Protein AF-A0A0G4KE37-F1 (afdb_monomer_lite)

Sequence (114 aa):
MLVGKPENLLTTAQTHELLADKYEYETEYLRRWQEAEMDALIMPVVPWVGYKPWTWVKSSQYVGYTSIWNLVDWAALALPVTTASREKDGDGTAGWKAHQPRNKADEFNKSQCE

Foldseek 3Di:
DPDDDPVNDDDPVRVVVVVVVLVVVLVVVVVVCVVVVDPDDDDDQDPADDFDPPLCVVAPDDRPNPVVCVSNVHDDDDDDDDDDDCVVQPPHDPCLVVDDQPDRRSVSRNVRVD

Secondary structure (DSSP, 8-state):
-----GGGPPPHHHHHHHHHHHHHHHHHHHHHHHHTT-S-----S-SSPPPPTTTGGGS----TTTHHHHHTT------------HHHHTT--HHHHTPPPSSHHHHHHHTT--

InterPro domains:
  IPR036928 Amidase signature (AS) superfamily [G3DSA:3.90.1300.10] (2-114)
  IPR036928 Amidase signature (AS) superfamily [SSF75304] (11-87)

Structure (mmCIF, N/CA/C/O backbone):
data_AF-A0A0G4KE37-F1
#
_entry.id   AF-A0A0G4KE37-F1
#
loop_
_atom_site.group_PDB
_atom_site.id
_atom_site.type_symbol
_atom_site.label_atom_id
_atom_site.label_alt_id
_atom_site.label_comp_id
_atom_site.label_asym_id
_atom_site.label_entity_id
_atom_site.label_seq_id
_atom_site.pdbx_PDB_ins_code
_atom_site.Cartn_x
_atom_site.Cartn_y
_atom_site.Cartn_z
_atom_site.occupancy
_atom_site.B_iso_or_equiv
_atom_site.auth_seq_id
_atom_site.auth_comp_id
_atom_site.auth_asym_id
_atom_site.auth_atom_id
_atom_site.pdbx_PDB_model_num
ATOM 1 N N . MET A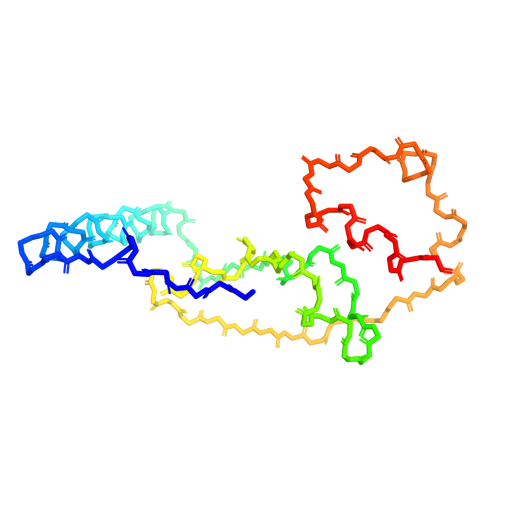 1 1 ? -2.305 14.503 0.614 1.00 62.41 1 MET A N 1
ATOM 2 C CA . MET A 1 1 ? -1.903 13.418 1.531 1.00 62.41 1 MET A CA 1
ATOM 3 C C . MET A 1 1 ? -3.171 12.755 2.040 1.00 62.41 1 MET A C 1
ATOM 5 O O . MET A 1 1 ? -4.132 13.478 2.285 1.00 62.41 1 MET A O 1
ATOM 9 N N . LEU A 1 2 ? -3.206 11.423 2.121 1.00 74.88 2 LEU A N 1
ATOM 10 C CA . LEU A 1 2 ? -4.342 10.677 2.676 1.00 74.88 2 LEU A CA 1
ATOM 11 C C . LEU A 1 2 ? -4.384 10.878 4.192 1.00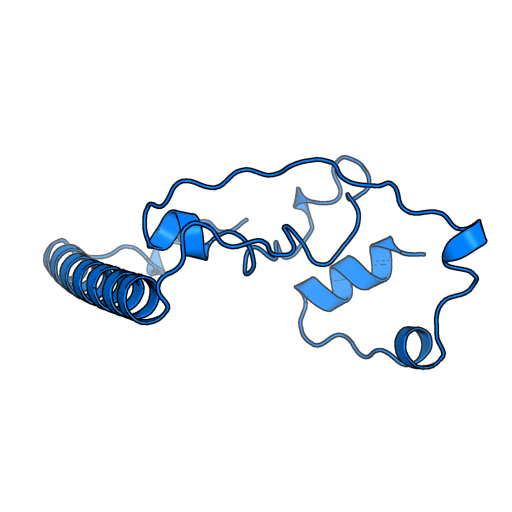 74.88 2 LEU A C 1
ATOM 13 O O . LEU A 1 2 ? -3.836 10.091 4.954 1.00 74.88 2 LEU A O 1
ATOM 17 N N . VAL A 1 3 ? -4.955 12.000 4.610 1.00 79.88 3 VAL A N 1
ATOM 18 C CA . VAL A 1 3 ? -5.087 12.385 6.014 1.00 79.88 3 VAL A CA 1
ATOM 19 C C . VAL A 1 3 ? -6.560 12.637 6.264 1.00 79.88 3 VAL A C 1
ATOM 21 O O . VAL A 1 3 ? -7.214 13.305 5.458 1.00 79.88 3 VAL A O 1
ATOM 24 N N . GLY A 1 4 ? -7.072 12.084 7.361 1.00 85.12 4 GLY A N 1
ATOM 25 C CA . GLY A 1 4 ? -8.428 12.366 7.809 1.00 85.12 4 GLY A CA 1
ATOM 26 C C . GLY A 1 4 ? -8.614 13.865 8.035 1.00 85.12 4 GLY A C 1
ATOM 27 O O . GLY A 1 4 ? -7.725 14.549 8.545 1.00 85.12 4 GLY A O 1
ATOM 28 N N . LYS A 1 5 ? -9.764 14.383 7.624 1.00 92.06 5 LYS A N 1
ATOM 29 C CA . LYS A 1 5 ? -10.178 15.758 7.898 1.00 92.06 5 LYS A CA 1
ATOM 30 C C . LYS A 1 5 ? -11.073 15.800 9.141 1.00 92.06 5 LYS A C 1
ATOM 32 O O . LYS A 1 5 ? -11.550 14.746 9.564 1.00 92.06 5 LYS A O 1
ATOM 37 N N . PRO A 1 6 ? -11.357 16.983 9.717 1.00 94.38 6 PRO A N 1
ATOM 38 C CA . PRO A 1 6 ? -12.275 17.091 10.849 1.00 94.38 6 PRO A CA 1
ATOM 39 C C . PRO A 1 6 ? -13.650 16.465 10.579 1.00 94.38 6 PRO A C 1
ATOM 41 O O . PRO A 1 6 ? -14.211 15.838 11.470 1.00 94.38 6 PRO A O 1
ATOM 44 N N . GLU A 1 7 ? -14.160 16.546 9.344 1.00 93.81 7 GLU A N 1
ATOM 45 C CA . GLU A 1 7 ? -15.415 15.888 8.955 1.00 93.81 7 GLU A CA 1
ATOM 46 C C . GLU A 1 7 ? -15.357 14.347 8.950 1.00 93.81 7 GLU A C 1
ATOM 48 O O . GLU A 1 7 ? -16.392 13.696 8.851 1.00 93.81 7 GLU A O 1
ATOM 53 N N . ASN A 1 8 ? -14.166 13.750 9.048 1.00 92.19 8 ASN A N 1
ATOM 54 C CA . ASN A 1 8 ? -13.968 12.300 9.111 1.00 92.19 8 ASN A CA 1
ATOM 55 C C . ASN A 1 8 ? -13.802 11.783 10.546 1.00 92.19 8 ASN A C 1
ATOM 57 O O . ASN A 1 8 ? -13.525 10.599 10.732 1.00 92.19 8 ASN A O 1
ATOM 61 N N . LEU A 1 9 ? -13.929 12.649 11.555 1.00 95.00 9 LEU A N 1
ATOM 62 C CA . LEU A 1 9 ? -13.875 12.224 12.948 1.00 95.00 9 LEU A CA 1
ATOM 63 C C . LEU A 1 9 ? -15.099 11.375 13.280 1.00 95.00 9 LEU A C 1
ATOM 65 O O . LEU A 1 9 ? -16.240 11.815 13.149 1.00 95.00 9 LEU A O 1
ATOM 69 N N . LEU A 1 10 ? -14.837 10.156 13.735 1.00 96.06 10 LEU A N 1
ATOM 70 C CA . LEU A 1 10 ? -15.866 9.226 14.166 1.00 96.06 10 LEU A CA 1
ATOM 71 C C . LEU A 1 10 ? -16.115 9.387 15.663 1.00 96.06 10 LEU A C 1
ATOM 73 O O . LEU A 1 10 ? -15.195 9.588 16.457 1.00 96.06 10 LEU A O 1
ATOM 77 N N . THR A 1 11 ? -17.376 9.252 16.058 1.00 97.88 11 THR A N 1
ATOM 78 C CA . THR A 1 11 ? -17.728 9.013 17.459 1.00 97.88 11 THR A CA 1
ATOM 79 C C . THR A 1 11 ? -17.240 7.631 17.904 1.00 97.88 11 THR A C 1
ATOM 81 O O . THR A 1 11 ? -16.921 6.769 17.081 1.00 97.88 11 THR A O 1
ATOM 84 N N . THR A 1 12 ? -17.228 7.372 19.213 1.00 97.81 12 THR A N 1
ATOM 85 C CA . THR A 1 12 ? -16.875 6.049 19.754 1.00 97.81 12 THR A CA 1
ATOM 86 C C . THR A 1 12 ? -17.751 4.938 19.174 1.00 97.81 12 THR A C 1
ATOM 88 O O . THR A 1 12 ? -17.233 3.903 18.769 1.00 97.81 12 THR A O 1
ATOM 91 N N . ALA A 1 13 ? -19.066 5.166 19.075 1.00 98.12 13 ALA A N 1
ATOM 92 C CA . ALA A 1 13 ? -20.003 4.182 18.535 1.00 98.12 13 ALA A CA 1
ATOM 93 C C . ALA A 1 13 ? -19.714 3.865 17.059 1.00 98.12 13 ALA A C 1
ATOM 95 O O . ALA A 1 13 ? -19.564 2.700 16.707 1.00 98.12 13 ALA A O 1
ATOM 96 N N . GLN A 1 14 ? -19.532 4.898 16.229 1.00 98.12 14 GLN A N 1
ATOM 97 C CA . GLN A 1 14 ? -19.169 4.733 14.816 1.00 98.12 14 GLN A CA 1
ATOM 98 C C . GLN A 1 14 ? -17.806 4.056 14.642 1.00 98.12 14 GLN A C 1
ATOM 100 O O . GLN A 1 14 ? -17.605 3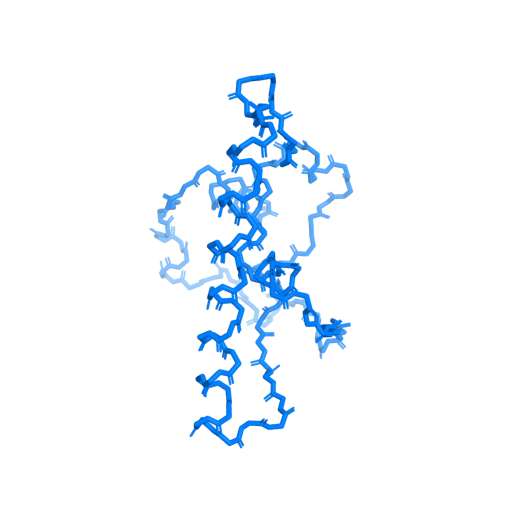.296 13.704 1.00 98.12 14 GLN A O 1
ATOM 105 N N . THR A 1 15 ? -16.861 4.319 15.548 1.00 97.50 15 THR A N 1
ATOM 106 C CA . THR A 1 15 ? -15.554 3.655 15.527 1.00 97.50 15 THR A CA 1
ATOM 107 C C . THR A 1 15 ? -15.701 2.163 15.806 1.00 97.50 15 THR A C 1
ATOM 109 O O . THR A 1 15 ? -15.100 1.357 15.107 1.00 97.50 15 THR A O 1
ATOM 112 N N . HIS A 1 16 ? -16.505 1.779 16.800 1.00 98.25 16 HIS A N 1
ATOM 113 C CA . HIS A 1 16 ? -16.747 0.368 17.106 1.00 98.25 16 HIS A CA 1
ATOM 114 C C . HIS A 1 16 ? -17.451 -0.361 15.957 1.00 98.25 16 HIS A C 1
ATOM 116 O O . HIS A 1 16 ? -17.060 -1.477 15.631 1.00 98.25 16 HIS A O 1
ATOM 122 N N . GLU A 1 17 ? -18.443 0.275 15.333 1.00 98.31 17 GLU A N 1
ATOM 123 C CA . GLU A 1 17 ? -19.132 -0.258 14.153 1.00 98.31 17 GLU A CA 1
ATOM 124 C C . GLU A 1 17 ? -18.153 -0.459 12.988 1.00 98.31 17 GLU A C 1
ATOM 126 O O . GLU A 1 17 ? -18.015 -1.568 12.486 1.00 98.31 17 GLU A O 1
ATOM 131 N N . LEU A 1 18 ? -17.356 0.562 12.656 1.00 97.44 18 LEU A N 1
ATOM 132 C CA . LEU A 1 18 ? -16.358 0.464 11.589 1.00 97.44 18 LEU A CA 1
ATOM 133 C C . LEU A 1 18 ? -15.301 -0.621 11.856 1.00 97.44 18 LEU A C 1
ATOM 135 O O . LEU A 1 18 ? -14.813 -1.258 10.924 1.00 97.44 18 LEU A O 1
ATOM 139 N N . LEU A 1 19 ? -14.914 -0.827 13.116 1.00 97.19 19 LEU A N 1
ATOM 140 C CA . LEU A 1 19 ? -13.987 -1.897 13.488 1.00 97.19 19 LEU A CA 1
ATOM 141 C C . LEU A 1 19 ? -14.617 -3.286 13.333 1.00 97.19 19 LEU A C 1
ATOM 143 O O . LEU A 1 19 ? -13.914 -4.210 12.929 1.00 97.19 19 LEU A O 1
ATOM 147 N N . ALA A 1 20 ? -15.912 -3.434 13.622 1.00 98.12 20 ALA A N 1
ATOM 148 C CA . ALA A 1 20 ? -16.634 -4.677 13.373 1.00 98.12 20 ALA A CA 1
ATOM 149 C C . ALA A 1 20 ? -16.703 -4.981 11.866 1.00 98.12 20 ALA A C 1
ATOM 151 O O . ALA A 1 20 ? -16.339 -6.083 11.458 1.00 98.12 20 ALA A O 1
ATOM 152 N N . ASP A 1 21 ? -17.041 -3.983 11.043 1.00 98.12 21 ASP A N 1
ATOM 153 C CA . ASP A 1 21 ? -17.062 -4.111 9.580 1.00 98.12 21 ASP A CA 1
ATOM 154 C C . ASP A 1 21 ? -15.676 -4.469 9.019 1.00 98.12 21 ASP A C 1
ATOM 156 O O . ASP A 1 21 ? -15.536 -5.325 8.143 1.00 98.12 21 ASP A O 1
ATOM 160 N N . LYS A 1 22 ? -14.615 -3.837 9.544 1.00 97.75 22 LYS A N 1
ATOM 161 C CA . LYS A 1 22 ? -13.226 -4.154 9.177 1.00 97.75 22 LYS A CA 1
ATOM 162 C C . LYS A 1 22 ? -12.886 -5.609 9.496 1.00 97.75 22 LYS A C 1
ATOM 164 O O . LYS A 1 22 ? -12.280 -6.277 8.662 1.00 97.75 22 LYS A O 1
ATOM 169 N N . TYR A 1 23 ? -13.279 -6.096 10.670 1.00 98.06 23 TYR A N 1
ATOM 170 C CA . TYR A 1 23 ? -13.016 -7.473 11.086 1.00 98.06 23 TYR A CA 1
ATOM 171 C C . TYR A 1 23 ? -13.755 -8.499 10.214 1.00 98.06 23 TYR A C 1
ATOM 173 O O . TYR A 1 23 ? -13.195 -9.536 9.847 1.00 98.06 23 TYR A O 1
ATOM 181 N N . GLU A 1 24 ? -14.998 -8.204 9.827 1.00 98.19 24 GLU A N 1
ATOM 182 C CA . GLU A 1 24 ? -15.739 -9.028 8.870 1.00 98.19 24 GLU A CA 1
ATOM 183 C C . GLU A 1 24 ? -15.029 -9.064 7.509 1.00 98.19 24 GLU A C 1
ATOM 185 O O . GLU A 1 24 ? -14.821 -10.138 6.938 1.00 98.19 24 GLU A O 1
ATOM 190 N N . TYR A 1 25 ? -14.573 -7.905 7.025 1.00 97.94 25 TYR A N 1
ATOM 191 C CA . TYR A 1 25 ? -13.831 -7.801 5.772 1.00 97.94 25 TYR A CA 1
ATOM 192 C C . TYR A 1 25 ? -12.515 -8.598 5.797 1.00 97.94 25 TYR A C 1
ATOM 194 O O . TYR A 1 25 ? -12.217 -9.318 4.845 1.00 97.94 25 TYR A O 1
ATOM 202 N N . GLU A 1 26 ? -11.746 -8.514 6.886 1.00 97.94 26 GLU A N 1
ATOM 203 C CA . GLU A 1 26 ? -10.525 -9.304 7.109 1.00 97.94 26 GLU A CA 1
ATOM 204 C C . GLU A 1 26 ? -10.794 -10.810 7.077 1.00 97.94 26 GLU A C 1
ATOM 206 O O . GLU A 1 26 ? -10.071 -11.565 6.421 1.00 97.94 26 GLU A O 1
ATOM 211 N N . THR A 1 27 ? -11.863 -11.239 7.749 1.00 97.69 27 THR A N 1
ATOM 212 C CA . THR A 1 27 ? -12.267 -12.646 7.825 1.00 97.69 27 THR A CA 1
ATOM 213 C C . THR A 1 27 ? -12.637 -13.187 6.445 1.00 97.69 27 THR A C 1
ATOM 215 O O . THR A 1 27 ? -12.183 -14.261 6.048 1.00 97.69 27 THR A O 1
ATOM 218 N N . GLU A 1 28 ? -13.413 -12.425 5.674 1.00 97.94 28 GLU A N 1
ATOM 219 C CA . GLU A 1 28 ? -13.789 -12.786 4.307 1.00 97.94 28 GLU A CA 1
ATOM 220 C C . GLU A 1 28 ? -12.569 -12.844 3.373 1.00 97.94 28 GLU A C 1
ATOM 222 O O . GLU A 1 28 ? -12.470 -13.738 2.528 1.00 97.94 28 GLU A O 1
ATOM 227 N N . TYR A 1 29 ? -11.607 -11.932 3.536 1.00 97.12 29 TYR A N 1
ATOM 228 C CA . TYR A 1 29 ? -10.371 -11.943 2.752 1.00 97.12 29 TYR A CA 1
ATOM 229 C C . TYR A 1 29 ? -9.513 -13.180 3.057 1.00 97.12 29 TYR A C 1
ATOM 231 O O . TYR A 1 29 ? -9.023 -13.835 2.134 1.00 97.12 29 TYR A O 1
ATOM 239 N N . LEU A 1 30 ? -9.382 -13.540 4.340 1.00 97.12 30 LEU A N 1
ATOM 240 C CA . LEU A 1 30 ? -8.676 -14.747 4.774 1.00 97.12 30 LEU A CA 1
ATOM 241 C C . LEU A 1 30 ? -9.349 -16.017 4.244 1.00 97.12 30 LEU A C 1
ATOM 243 O O . LEU A 1 30 ? -8.659 -16.915 3.764 1.00 97.12 30 LEU A O 1
ATOM 247 N N . ARG A 1 31 ? -10.686 -16.081 4.268 1.00 98.00 31 ARG A N 1
ATOM 248 C CA . ARG A 1 31 ? -11.441 -17.213 3.715 1.00 98.00 31 ARG A CA 1
ATOM 249 C C . ARG A 1 31 ? -11.115 -17.426 2.238 1.00 98.00 31 ARG A C 1
ATOM 251 O O . ARG A 1 31 ? -10.770 -18.536 1.845 1.00 98.00 31 ARG A O 1
ATOM 258 N N . ARG A 1 32 ? -11.149 -16.361 1.428 1.00 97.00 32 ARG A N 1
ATOM 259 C CA . ARG A 1 32 ? -10.798 -16.430 -0.004 1.00 97.00 32 ARG A CA 1
ATOM 260 C C . ARG A 1 32 ? -9.364 -16.898 -0.229 1.00 97.00 32 ARG A C 1
ATOM 262 O O . ARG A 1 32 ? -9.112 -17.646 -1.166 1.00 97.00 32 ARG A O 1
ATOM 269 N N . TRP A 1 33 ? -8.434 -16.458 0.617 1.00 96.69 33 TRP A N 1
ATOM 270 C CA . TRP A 1 33 ? -7.037 -16.879 0.547 1.00 96.69 33 TRP A CA 1
ATOM 271 C C . TRP A 1 33 ? -6.866 -18.371 0.845 1.00 96.69 33 TRP A C 1
ATOM 273 O O . TRP A 1 33 ? -6.155 -19.063 0.120 1.00 96.69 33 TRP A O 1
ATOM 283 N N . GLN A 1 34 ? -7.546 -18.873 1.881 1.00 97.19 34 GLN A N 1
ATOM 284 C CA . GLN A 1 34 ? -7.540 -20.295 2.229 1.00 97.19 34 GLN A CA 1
ATOM 285 C C . GLN A 1 34 ? -8.181 -21.153 1.134 1.00 97.19 34 GLN A C 1
ATOM 287 O O . GLN A 1 34 ? -7.628 -22.184 0.773 1.00 97.19 34 GLN A O 1
ATOM 292 N N . GLU A 1 35 ? -9.307 -20.712 0.569 1.00 98.31 35 GLU A N 1
ATOM 293 C CA . GLU A 1 35 ? -9.995 -21.409 -0.528 1.00 98.31 35 GLU A CA 1
ATOM 294 C C . GLU A 1 35 ? -9.177 -21.460 -1.818 1.00 98.31 35 GLU A C 1
ATOM 296 O O . GLU A 1 35 ? -9.298 -22.409 -2.587 1.00 98.31 35 GLU A O 1
ATOM 301 N N . ALA A 1 36 ? -8.351 -20.443 -2.058 1.00 97.38 36 ALA A N 1
ATOM 302 C CA . ALA A 1 36 ? -7.434 -20.411 -3.187 1.00 97.38 36 ALA A CA 1
ATOM 303 C C . ALA A 1 36 ? -6.151 -21.230 -2.949 1.00 97.38 36 ALA A C 1
ATOM 305 O O . ALA A 1 36 ? -5.328 -21.309 -3.860 1.00 97.38 36 ALA A O 1
ATOM 306 N N . GLU A 1 37 ? -5.969 -21.802 -1.750 1.00 97.69 37 GLU A N 1
ATOM 307 C CA . GLU A 1 37 ? -4.798 -22.596 -1.350 1.00 97.69 37 GLU A CA 1
ATOM 308 C C . GLU A 1 37 ? -3.466 -21.884 -1.658 1.00 97.69 37 GLU A C 1
ATOM 310 O O . GLU A 1 37 ? -2.520 -22.468 -2.187 1.00 97.69 37 GLU A O 1
ATOM 315 N N . MET A 1 38 ? -3.400 -20.581 -1.363 1.00 95.56 38 MET A N 1
ATOM 316 C CA . MET A 1 38 ? -2.243 -19.742 -1.685 1.00 95.56 38 MET A CA 1
ATOM 317 C C . MET A 1 38 ? -1.214 -19.705 -0.549 1.00 95.56 38 MET A C 1
ATOM 319 O O . MET A 1 38 ? -1.550 -19.414 0.598 1.00 95.56 38 MET A O 1
ATOM 323 N N 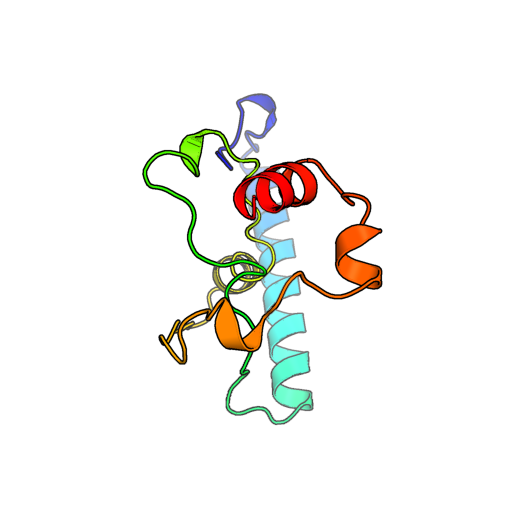. ASP A 1 39 ? 0.066 -19.879 -0.878 1.00 96.94 39 ASP A N 1
ATOM 324 C CA . ASP A 1 39 ? 1.168 -19.611 0.061 1.00 96.94 39 ASP A CA 1
ATOM 325 C C . ASP A 1 39 ? 1.551 -18.123 0.089 1.00 96.94 39 ASP A C 1
ATOM 327 O O . ASP A 1 39 ? 1.884 -17.560 1.131 1.00 96.94 39 ASP A O 1
ATOM 331 N N . ALA A 1 40 ? 1.525 -17.477 -1.080 1.00 95.56 40 ALA A N 1
ATOM 332 C CA . ALA A 1 40 ? 1.903 -16.081 -1.270 1.00 95.56 40 ALA A CA 1
ATOM 333 C C . ALA A 1 40 ? 1.239 -15.489 -2.523 1.00 95.56 40 ALA A C 1
ATOM 335 O O . ALA A 1 40 ? 0.850 -16.207 -3.445 1.00 95.56 40 ALA A O 1
ATOM 336 N N . LEU A 1 41 ? 1.175 -14.156 -2.586 1.00 95.12 41 LEU A N 1
ATOM 337 C CA . LEU A 1 41 ? 0.689 -13.402 -3.740 1.00 95.12 41 LEU A CA 1
ATOM 338 C C . LEU A 1 41 ? 1.818 -12.535 -4.300 1.00 95.12 41 LEU A C 1
ATOM 340 O O . LEU A 1 41 ? 2.398 -11.717 -3.588 1.00 95.12 41 LEU A O 1
ATOM 344 N N . ILE A 1 42 ? 2.086 -12.678 -5.597 1.00 95.75 42 ILE A N 1
ATOM 345 C CA . ILE A 1 42 ? 2.978 -11.785 -6.338 1.00 95.75 42 ILE A CA 1
ATOM 346 C C . ILE A 1 42 ? 2.119 -10.803 -7.122 1.00 95.75 42 ILE A C 1
ATOM 348 O O . ILE A 1 42 ? 1.252 -11.196 -7.901 1.00 95.75 42 ILE A O 1
ATOM 352 N N . MET A 1 43 ? 2.377 -9.514 -6.932 1.00 95.00 43 MET A N 1
ATOM 353 C CA . MET A 1 43 ? 1.617 -8.451 -7.575 1.00 95.00 43 MET A CA 1
ATOM 354 C C . MET A 1 43 ? 2.482 -7.212 -7.832 1.00 95.00 43 MET A C 1
ATOM 356 O O . MET A 1 43 ? 3.534 -7.050 -7.209 1.00 95.00 43 MET A O 1
ATOM 360 N N . PRO A 1 44 ? 2.040 -6.299 -8.712 1.00 93.25 44 PRO A N 1
ATOM 361 C CA . PRO A 1 44 ? 2.678 -4.996 -8.855 1.00 93.25 44 PRO A CA 1
ATOM 362 C C . PRO A 1 44 ? 2.595 -4.182 -7.555 1.00 93.25 44 PRO A C 1
ATOM 364 O O . PRO A 1 44 ? 1.565 -4.181 -6.886 1.00 93.25 44 PRO A O 1
ATOM 367 N N . VAL A 1 45 ? 3.659 -3.445 -7.224 1.00 91.62 45 VAL A N 1
ATOM 368 C CA . VAL A 1 45 ? 3.699 -2.573 -6.031 1.00 91.62 45 VAL A CA 1
ATOM 369 C C . VAL A 1 45 ? 3.063 -1.211 -6.316 1.00 91.62 45 VAL A C 1
ATOM 371 O O . VAL A 1 45 ? 2.344 -0.659 -5.490 1.00 91.62 45 VAL A O 1
ATOM 374 N N . VAL A 1 46 ? 3.321 -0.659 -7.499 1.00 87.25 46 VAL A N 1
ATOM 375 C CA . VAL A 1 46 ? 2.775 0.612 -7.984 1.00 87.25 46 VAL A CA 1
ATOM 376 C C . VAL A 1 46 ? 2.631 0.543 -9.509 1.00 87.25 46 VAL A C 1
ATOM 378 O O . VAL A 1 46 ? 3.344 -0.235 -10.143 1.00 87.25 46 VAL A O 1
ATOM 381 N N . PRO A 1 47 ? 1.751 1.351 -10.127 1.00 83.38 47 PRO A N 1
ATOM 382 C CA . PRO A 1 47 ? 1.559 1.317 -11.577 1.00 83.38 47 PRO A CA 1
ATOM 383 C C . PRO A 1 47 ? 2.669 2.024 -12.372 1.00 83.38 47 PRO A C 1
ATOM 385 O O . PRO A 1 47 ? 2.659 1.961 -13.597 1.00 83.38 47 PRO A O 1
ATOM 388 N N . TRP A 1 48 ? 3.593 2.725 -11.704 1.00 80.19 48 TRP A N 1
ATOM 389 C CA . TRP A 1 48 ? 4.539 3.647 -12.343 1.00 80.19 48 TRP A CA 1
ATOM 390 C C . TRP A 1 48 ? 5.936 3.539 -11.741 1.00 80.19 48 TRP A C 1
ATOM 392 O O . TRP A 1 48 ? 6.112 3.096 -10.606 1.00 80.19 48 TRP A O 1
ATOM 402 N N . VAL A 1 49 ? 6.926 4.021 -12.489 1.00 84.00 49 VAL A N 1
ATOM 403 C CA . VAL A 1 49 ? 8.282 4.238 -11.975 1.00 84.00 49 VAL A CA 1
ATOM 404 C C . VAL A 1 49 ? 8.310 5.361 -10.934 1.00 84.00 49 VAL A C 1
ATOM 406 O O . VAL A 1 49 ? 7.400 6.187 -10.855 1.00 84.00 49 VAL A O 1
ATOM 409 N N . GLY A 1 50 ? 9.368 5.391 -10.121 1.00 81.75 50 GLY A N 1
ATOM 410 C CA . GLY A 1 50 ? 9.529 6.396 -9.073 1.00 81.75 50 GLY A CA 1
ATOM 411 C C . GLY A 1 50 ? 9.486 7.830 -9.612 1.00 81.75 50 GLY A C 1
ATOM 412 O O . GLY A 1 50 ? 10.082 8.139 -10.643 1.00 81.75 50 GLY A O 1
ATOM 413 N N . TYR A 1 51 ? 8.796 8.716 -8.891 1.00 83.44 51 TYR A N 1
ATOM 414 C CA . TYR A 1 51 ? 8.742 10.134 -9.240 1.00 83.44 51 TYR A CA 1
ATOM 415 C C . TYR A 1 51 ? 10.086 10.827 -9.019 1.00 83.44 5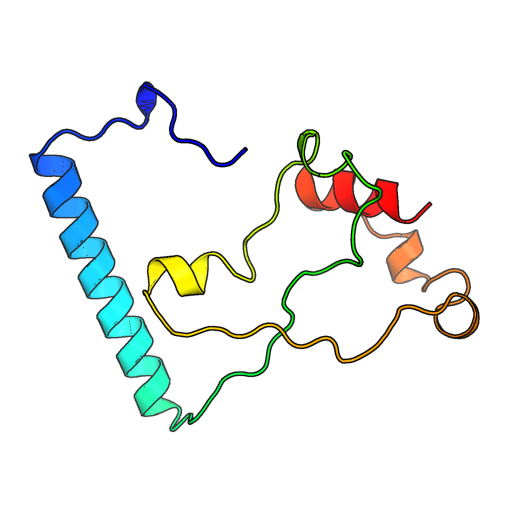1 TYR A C 1
ATOM 417 O O . TYR A 1 51 ? 10.882 10.430 -8.163 1.00 83.44 51 TYR A O 1
ATOM 425 N N . LYS A 1 52 ? 10.281 11.952 -9.716 1.00 83.62 52 LYS A N 1
ATOM 426 C CA . LYS A 1 52 ? 11.330 12.914 -9.361 1.00 83.62 52 LYS A CA 1
ATOM 427 C C . LYS A 1 52 ? 11.193 13.300 -7.871 1.00 83.62 52 LYS A C 1
ATOM 429 O O . LYS A 1 52 ? 10.065 13.392 -7.363 1.00 83.62 52 LYS A O 1
ATOM 434 N N . PRO A 1 53 ? 12.312 13.515 -7.153 1.00 85.50 53 PRO A N 1
ATOM 435 C CA . PRO A 1 53 ? 12.275 13.920 -5.751 1.00 85.50 53 PRO A CA 1
ATOM 436 C C . PRO A 1 53 ? 11.344 15.116 -5.525 1.00 85.50 53 PRO A C 1
ATOM 438 O O . PRO A 1 53 ? 11.277 16.017 -6.357 1.00 85.50 53 PRO A O 1
ATOM 441 N N . TRP A 1 54 ? 10.627 15.126 -4.397 1.00 82.06 54 TRP A N 1
ATOM 442 C CA . TRP A 1 54 ? 9.663 16.174 -4.012 1.00 82.06 54 TRP A CA 1
ATOM 443 C C . TRP A 1 54 ? 8.425 16.337 -4.904 1.00 82.06 54 TRP A C 1
ATOM 445 O O . TRP A 1 54 ? 7.576 17.176 -4.611 1.00 82.06 54 TRP A O 1
ATOM 455 N N . THR A 1 55 ? 8.248 15.526 -5.945 1.00 83.94 55 THR A N 1
ATOM 456 C CA . THR A 1 55 ? 7.036 15.596 -6.773 1.00 83.94 55 THR A CA 1
ATOM 457 C C . THR A 1 55 ? 5.853 14.879 -6.119 1.00 83.94 55 THR A C 1
ATOM 459 O O . THR A 1 55 ? 4.710 15.324 -6.218 1.00 83.94 55 THR A O 1
ATOM 462 N N . TRP A 1 56 ? 6.121 13.821 -5.349 1.00 76.50 56 TRP A N 1
ATOM 463 C CA . TRP A 1 56 ? 5.092 12.993 -4.712 1.00 76.50 56 TRP A CA 1
ATOM 464 C C . TRP A 1 56 ? 4.188 13.762 -3.732 1.00 76.50 56 TRP A C 1
ATOM 466 O O . TRP A 1 56 ? 3.007 13.437 -3.620 1.00 76.50 56 TRP A O 1
ATOM 476 N N . VAL A 1 57 ? 4.688 14.805 -3.055 1.00 80.44 57 VAL A N 1
ATOM 477 C CA . VAL A 1 57 ? 3.891 15.595 -2.089 1.00 80.44 57 VAL A CA 1
ATOM 478 C C . VAL A 1 57 ? 2.786 16.408 -2.765 1.00 80.44 57 VAL A C 1
ATOM 480 O O . VAL A 1 57 ? 1.780 16.721 -2.134 1.00 80.44 57 VAL A O 1
ATOM 483 N N . LYS A 1 58 ? 2.969 16.732 -4.052 1.00 82.62 58 LYS A N 1
ATOM 484 C CA . LYS A 1 58 ? 1.997 17.452 -4.886 1.00 82.62 58 LYS A CA 1
ATOM 485 C C . LYS A 1 58 ? 1.039 16.502 -5.610 1.00 82.62 58 LYS A C 1
ATOM 487 O O . LYS A 1 58 ? 0.060 16.957 -6.195 1.00 82.62 58 LYS A O 1
ATOM 492 N N . SER A 1 59 ? 1.326 15.200 -5.582 1.00 77.50 59 SER A N 1
ATOM 493 C CA . SER A 1 59 ? 0.538 14.183 -6.275 1.00 77.50 59 SER A CA 1
ATOM 494 C C . SER A 1 59 ? -0.779 13.885 -5.559 1.00 77.50 59 SER A C 1
ATOM 496 O O . SER A 1 59 ? -0.886 13.957 -4.329 1.00 77.50 59 SER A O 1
ATOM 498 N N . SER A 1 60 ? -1.776 13.458 -6.334 1.00 81.75 60 SER A N 1
ATOM 499 C CA . SER A 1 60 ? -2.876 12.665 -5.784 1.00 81.75 60 SER A CA 1
ATOM 500 C C . SER A 1 60 ? -2.351 11.244 -5.573 1.00 81.75 60 SER A C 1
ATOM 502 O O . SER A 1 60 ? -2.269 10.468 -6.519 1.00 81.75 60 SER A O 1
ATOM 504 N N . GLN A 1 61 ? -1.917 10.937 -4.348 1.00 78.06 61 GLN A N 1
ATOM 505 C CA . GLN A 1 61 ? -1.278 9.661 -4.011 1.00 78.06 61 GLN A CA 1
ATOM 506 C C . GLN A 1 61 ? -2.194 8.482 -4.359 1.00 78.06 61 GLN A C 1
ATOM 508 O O . GLN A 1 61 ? -3.268 8.331 -3.777 1.00 78.06 61 GLN A O 1
ATOM 513 N N . TYR A 1 62 ? -1.756 7.634 -5.288 1.00 82.62 62 TYR A N 1
ATOM 514 C CA . TYR A 1 62 ? -2.430 6.376 -5.583 1.00 82.62 62 TYR A CA 1
ATOM 515 C C . TYR A 1 62 ? -1.802 5.249 -4.767 1.00 82.62 62 TYR A C 1
ATOM 517 O O . TYR A 1 62 ? -0.661 4.863 -5.008 1.00 82.62 62 TYR A O 1
ATOM 525 N N . VAL A 1 63 ? -2.562 4.727 -3.806 1.00 86.75 63 VAL A N 1
ATOM 526 C CA . VAL A 1 63 ? -2.123 3.661 -2.889 1.00 86.75 63 VAL A CA 1
ATOM 527 C C . VAL A 1 63 ? -2.884 2.352 -3.096 1.00 86.75 63 VAL A C 1
ATOM 529 O O . VAL A 1 63 ? -2.730 1.435 -2.305 1.00 86.75 63 VAL A O 1
ATOM 532 N N . GLY A 1 64 ? -3.693 2.233 -4.156 1.00 88.19 64 GLY A N 1
ATOM 533 C CA . GLY A 1 64 ? -4.623 1.108 -4.323 1.00 88.19 64 GLY A CA 1
ATOM 534 C C . GLY A 1 64 ? -3.971 -0.280 -4.372 1.00 88.19 64 GLY A C 1
ATOM 535 O O . GLY A 1 64 ? -4.604 -1.251 -3.983 1.00 88.19 64 GLY A O 1
ATOM 536 N N . TYR A 1 65 ? -2.705 -0.381 -4.796 1.00 91.75 65 TYR A N 1
ATOM 537 C CA . TYR A 1 65 ? -1.961 -1.650 -4.793 1.00 91.75 65 TYR A CA 1
ATOM 538 C C . TYR A 1 65 ? -1.467 -2.065 -3.399 1.00 91.75 65 TYR A C 1
ATOM 540 O O . TYR A 1 65 ? -1.217 -3.244 -3.177 1.00 91.75 65 TYR A O 1
ATOM 548 N N . THR A 1 66 ? -1.300 -1.121 -2.467 1.00 93.00 66 THR A N 1
ATOM 549 C CA . THR A 1 66 ? -0.631 -1.375 -1.181 1.00 93.00 66 THR A CA 1
ATOM 550 C C . THR A 1 66 ? -1.508 -1.121 0.037 1.00 93.00 66 THR A C 1
ATOM 552 O O . THR A 1 66 ? -1.334 -1.789 1.050 1.00 93.00 66 THR A O 1
ATOM 555 N N . SER A 1 67 ? -2.477 -0.204 -0.037 1.00 93.12 67 SER A N 1
ATOM 556 C CA . SER A 1 67 ? -3.326 0.155 1.104 1.00 93.12 67 SER A CA 1
ATOM 557 C C . SER A 1 67 ? -4.182 -1.003 1.598 1.00 93.12 67 SER A C 1
ATOM 559 O O . SER A 1 67 ? -4.506 -1.043 2.780 1.00 93.12 67 SER A O 1
ATOM 561 N N . ILE A 1 68 ? -4.531 -1.939 0.712 1.00 94.44 68 ILE A N 1
ATOM 562 C CA . ILE A 1 68 ? -5.294 -3.135 1.070 1.00 94.44 68 ILE A CA 1
ATOM 563 C C . ILE A 1 68 ? -4.547 -3.990 2.099 1.00 94.44 68 ILE A C 1
ATOM 565 O O . ILE A 1 68 ? -5.165 -4.441 3.052 1.00 94.44 68 ILE A O 1
ATOM 569 N N . TRP A 1 69 ? -3.221 -4.117 1.989 1.00 95.19 69 TRP A N 1
ATOM 570 C CA . TRP A 1 69 ? -2.410 -4.925 2.909 1.00 95.19 69 TRP A CA 1
ATOM 571 C C . TRP A 1 69 ? -2.314 -4.307 4.303 1.00 95.19 69 TRP A C 1
ATOM 573 O O . TRP A 1 69 ? -2.286 -5.035 5.286 1.00 95.19 69 TRP A O 1
ATOM 583 N N . ASN A 1 70 ? -2.364 -2.974 4.394 1.00 94.31 70 ASN A N 1
ATOM 584 C CA . ASN A 1 70 ? -2.503 -2.278 5.676 1.00 94.31 70 ASN A CA 1
ATOM 585 C C . ASN A 1 70 ? -3.919 -2.424 6.252 1.00 94.31 70 ASN A C 1
ATOM 587 O O . ASN A 1 70 ? -4.084 -2.464 7.466 1.00 94.31 70 ASN A O 1
ATOM 591 N N . LEU A 1 71 ? -4.947 -2.453 5.391 1.00 95.00 71 LEU A N 1
ATOM 592 C CA . LEU A 1 71 ? -6.339 -2.601 5.819 1.00 95.00 71 LEU A CA 1
ATOM 593 C C . LEU A 1 71 ? -6.579 -3.976 6.442 1.00 95.00 71 LEU A C 1
ATOM 595 O O . LEU A 1 71 ? -7.236 -4.032 7.475 1.00 95.00 71 LEU A O 1
ATOM 599 N N . VAL A 1 72 ? -6.045 -5.038 5.828 1.00 96.25 72 VAL A N 1
ATOM 600 C CA . VAL A 1 72 ? -6.193 -6.416 6.326 1.00 96.25 72 VAL A CA 1
ATOM 601 C C . VAL A 1 72 ? -5.089 -6.858 7.294 1.00 96.25 72 VAL A C 1
ATOM 603 O O . VAL A 1 72 ? -5.111 -7.989 7.762 1.00 96.25 72 VAL A O 1
ATOM 606 N N . ASP A 1 73 ? -4.124 -5.978 7.574 1.00 95.62 73 ASP A N 1
ATOM 607 C CA . ASP A 1 73 ? -2.986 -6.206 8.477 1.00 95.62 73 ASP A CA 1
ATOM 608 C C . ASP A 1 73 ? -2.120 -7.433 8.118 1.00 95.62 73 ASP A C 1
ATOM 610 O O . ASP A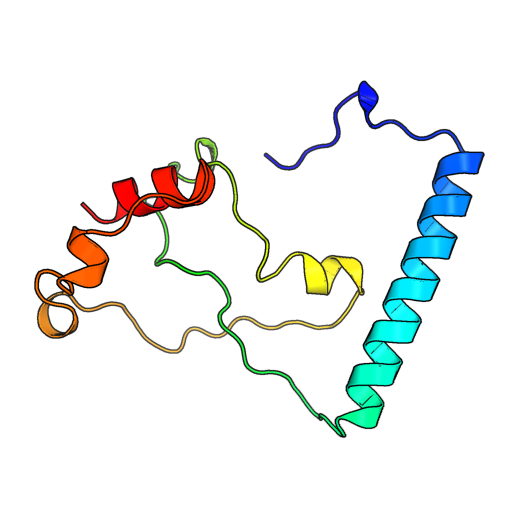 1 73 ? -1.752 -8.250 8.962 1.00 95.62 73 ASP A O 1
ATOM 614 N N . TRP A 1 74 ? -1.805 -7.600 6.829 1.00 95.69 74 TRP A N 1
ATOM 615 C CA . TRP A 1 74 ? -0.993 -8.720 6.337 1.00 95.69 74 TRP A CA 1
ATOM 616 C C . TRP A 1 74 ? 0.443 -8.304 6.023 1.00 95.69 74 TRP A C 1
ATOM 618 O O . TRP A 1 74 ? 0.719 -7.181 5.596 1.00 95.69 74 TRP A O 1
ATOM 628 N N . ALA A 1 75 ? 1.374 -9.249 6.172 1.00 96.12 75 ALA A N 1
ATOM 629 C CA . ALA A 1 75 ? 2.770 -9.034 5.818 1.00 96.12 75 ALA A CA 1
ATOM 630 C C . ALA A 1 75 ? 2.929 -8.818 4.303 1.00 96.12 75 ALA A C 1
ATOM 632 O O . ALA A 1 75 ? 2.501 -9.640 3.494 1.00 96.12 75 ALA A O 1
ATOM 633 N N . ALA A 1 76 ? 3.604 -7.732 3.922 1.00 96.31 76 ALA A N 1
ATOM 634 C CA . ALA A 1 76 ? 3.912 -7.409 2.534 1.00 96.31 76 ALA A CA 1
ATOM 635 C C . ALA A 1 76 ? 5.385 -7.006 2.382 1.00 96.31 76 ALA A C 1
ATOM 637 O O . ALA A 1 76 ? 5.952 -6.318 3.232 1.00 96.31 76 ALA A O 1
ATOM 638 N N . LEU A 1 77 ? 6.000 -7.415 1.270 1.00 96.06 77 LEU A N 1
ATOM 639 C CA . LEU A 1 77 ? 7.391 -7.118 0.934 1.00 96.06 77 LEU A CA 1
ATOM 640 C C . LEU A 1 77 ? 7.476 -6.570 -0.493 1.00 96.06 77 LEU A C 1
ATOM 642 O O . LEU A 1 77 ? 6.943 -7.164 -1.427 1.00 96.06 77 LEU A O 1
ATOM 646 N N . ALA A 1 78 ? 8.191 -5.458 -0.665 1.00 94.75 78 ALA A N 1
ATOM 647 C CA . ALA A 1 78 ? 8.537 -4.923 -1.977 1.00 94.75 78 ALA A CA 1
ATOM 648 C C . ALA A 1 78 ? 9.993 -5.271 -2.314 1.00 94.75 78 ALA A C 1
ATOM 650 O O . ALA A 1 78 ? 10.904 -4.952 -1.550 1.00 94.75 78 ALA A O 1
ATOM 651 N N . LEU A 1 79 ? 10.209 -5.900 -3.471 1.00 95.25 79 LEU A N 1
ATOM 652 C CA . LEU A 1 79 ? 11.532 -6.275 -3.970 1.00 95.25 79 LEU A CA 1
ATOM 653 C C . LEU A 1 79 ? 11.842 -5.523 -5.273 1.00 95.25 79 LEU A C 1
ATOM 655 O O . LEU A 1 79 ? 10.997 -5.497 -6.172 1.00 95.25 79 LEU A O 1
ATOM 659 N N . PRO A 1 80 ? 13.038 -4.924 -5.424 1.00 93.75 80 PRO A N 1
ATOM 660 C CA . PRO A 1 80 ? 13.468 -4.380 -6.704 1.00 93.75 80 PRO A CA 1
ATOM 661 C C . PRO A 1 80 ? 13.794 -5.531 -7.664 1.00 93.75 80 PRO A C 1
ATOM 663 O O . PRO A 1 80 ? 14.717 -6.303 -7.421 1.00 93.75 80 PRO A O 1
ATOM 666 N N . VAL A 1 81 ? 13.037 -5.643 -8.757 1.00 93.62 81 VAL A N 1
ATOM 667 C CA . VAL A 1 81 ? 13.182 -6.748 -9.728 1.00 93.62 81 VAL A CA 1
ATOM 668 C C . VAL A 1 81 ? 13.763 -6.318 -11.075 1.00 93.62 81 VAL A C 1
ATOM 670 O O . VAL A 1 81 ? 14.338 -7.137 -11.783 1.00 93.62 81 VAL A O 1
ATOM 673 N N . THR A 1 82 ? 13.618 -5.046 -11.454 1.00 92.50 82 THR A N 1
ATOM 674 C CA . THR A 1 82 ? 14.129 -4.501 -12.721 1.00 92.50 82 THR A CA 1
ATOM 675 C C . THR A 1 82 ? 14.215 -2.974 -12.666 1.00 92.50 82 THR A C 1
ATOM 677 O O . THR A 1 82 ? 13.691 -2.341 -11.748 1.00 92.50 82 THR A O 1
ATOM 680 N N . THR A 1 83 ? 14.844 -2.379 -13.675 1.00 90.94 83 THR A N 1
ATOM 681 C CA . THR A 1 83 ? 14.804 -0.943 -13.971 1.00 90.94 83 THR A CA 1
ATOM 682 C C . THR A 1 83 ? 14.055 -0.687 -15.282 1.00 90.94 83 THR A C 1
ATOM 684 O O . THR A 1 83 ? 14.005 -1.558 -16.155 1.00 90.94 83 THR A O 1
ATOM 687 N N . ALA A 1 84 ? 13.455 0.499 -15.417 1.00 87.31 84 ALA A N 1
ATOM 688 C CA . ALA A 1 84 ? 12.883 0.951 -16.686 1.00 87.31 84 ALA A CA 1
ATOM 689 C C . ALA A 1 84 ? 13.999 1.317 -17.677 1.00 87.31 84 ALA A C 1
ATOM 691 O O . ALA A 1 84 ? 15.071 1.771 -17.267 1.00 87.31 84 ALA A O 1
ATOM 692 N N . SER A 1 85 ? 13.764 1.115 -18.975 1.00 88.19 85 SER A N 1
ATOM 693 C CA . SER A 1 85 ? 14.788 1.281 -20.007 1.00 88.19 85 SER A CA 1
ATOM 694 C C . SER A 1 85 ? 14.182 1.888 -21.259 1.00 88.19 85 SER A C 1
ATOM 696 O O . SER A 1 85 ? 13.465 1.221 -21.995 1.00 88.19 85 SER A O 1
ATOM 698 N N . ARG A 1 86 ? 14.567 3.130 -21.564 1.00 83.69 86 ARG A N 1
ATOM 699 C CA . ARG A 1 86 ? 14.082 3.839 -22.756 1.00 83.69 86 ARG A CA 1
ATOM 700 C C . ARG A 1 86 ? 14.360 3.089 -24.061 1.00 83.69 86 ARG A C 1
ATOM 702 O O . ARG A 1 86 ? 13.564 3.165 -24.985 1.00 83.69 86 ARG A O 1
ATOM 709 N N . GLU A 1 87 ? 15.469 2.357 -24.128 1.00 90.00 87 GLU A N 1
ATOM 710 C CA . GLU A 1 87 ? 15.807 1.518 -25.282 1.00 90.00 87 GLU A CA 1
ATOM 711 C C . GLU A 1 87 ? 14.794 0.380 -25.478 1.00 90.00 87 GLU A C 1
ATOM 713 O O . GLU A 1 87 ? 14.394 0.103 -26.605 1.00 90.00 87 GLU A O 1
ATOM 718 N N . LYS A 1 88 ? 14.341 -0.245 -24.383 1.00 87.38 88 LYS A N 1
ATOM 719 C CA . LYS A 1 88 ? 13.333 -1.316 -24.412 1.00 87.38 88 LYS A CA 1
ATOM 720 C C . LYS A 1 88 ? 11.907 -0.778 -24.557 1.00 87.38 88 LYS A C 1
ATOM 722 O O . LYS A 1 88 ? 11.085 -1.413 -25.210 1.00 87.38 88 LYS A O 1
ATOM 727 N N . ASP A 1 89 ? 11.628 0.372 -23.951 1.00 84.25 89 ASP A N 1
ATOM 728 C CA . ASP A 1 89 ? 10.291 0.968 -23.856 1.00 84.25 89 ASP A CA 1
ATOM 729 C C . ASP A 1 89 ? 9.923 1.797 -25.110 1.00 84.25 89 ASP A C 1
ATOM 731 O O . ASP A 1 89 ? 8.741 1.973 -25.427 1.00 84.25 89 ASP A O 1
ATOM 735 N N . GLY A 1 90 ? 10.925 2.281 -25.857 1.00 84.94 90 GLY A N 1
ATOM 736 C CA . GLY A 1 90 ? 10.752 3.080 -27.072 1.00 84.94 90 GLY A CA 1
ATOM 737 C C . GLY A 1 90 ? 9.964 4.375 -26.839 1.00 84.94 90 GLY A C 1
ATOM 738 O O . GLY A 1 90 ? 10.002 4.967 -25.762 1.00 84.94 90 GLY A O 1
ATOM 739 N N . ASP A 1 91 ? 9.209 4.812 -27.852 1.00 81.19 91 ASP A N 1
ATOM 740 C CA . ASP A 1 91 ? 8.331 5.995 -27.768 1.00 81.19 91 ASP A CA 1
ATOM 741 C C . ASP A 1 91 ? 6.954 5.689 -27.141 1.00 81.19 91 ASP A C 1
ATOM 743 O O . ASP A 1 91 ? 6.016 6.484 -27.256 1.00 81.19 91 ASP A O 1
ATOM 747 N N . GLY A 1 92 ? 6.798 4.516 -26.523 1.00 78.19 92 GLY A N 1
ATOM 748 C CA . GLY A 1 92 ? 5.525 4.023 -26.009 1.00 78.19 92 GLY A CA 1
ATOM 749 C C . GLY A 1 92 ? 4.576 3.493 -27.092 1.00 78.19 92 GLY A C 1
ATOM 750 O O . GLY A 1 92 ? 4.681 3.788 -28.287 1.00 78.19 92 GLY A O 1
ATOM 751 N N . THR A 1 93 ? 3.613 2.678 -26.663 1.00 83.81 93 THR A N 1
ATOM 752 C CA . THR A 1 93 ? 2.625 2.045 -27.549 1.00 83.81 93 THR A CA 1
ATOM 753 C C . THR A 1 93 ? 1.585 3.051 -28.058 1.00 83.81 93 THR A C 1
ATOM 755 O O . THR A 1 93 ? 1.352 4.093 -27.444 1.00 83.81 93 THR A O 1
ATOM 758 N N . ALA A 1 94 ? 0.894 2.738 -29.161 1.00 85.56 94 ALA A N 1
ATOM 759 C CA . ALA A 1 94 ? -0.215 3.568 -29.651 1.00 85.56 94 ALA A CA 1
ATOM 760 C C . ALA A 1 94 ? -1.314 3.755 -28.585 1.00 85.56 94 ALA A C 1
ATOM 762 O O . ALA A 1 94 ? -1.847 4.852 -28.430 1.00 85.56 94 ALA A O 1
ATOM 763 N N . GLY A 1 95 ? -1.588 2.705 -27.800 1.00 85.94 95 GLY A N 1
ATOM 764 C CA . GLY A 1 95 ? -2.512 2.766 -26.667 1.00 85.94 95 GLY A CA 1
ATOM 765 C C . GLY A 1 95 ? -2.038 3.715 -25.565 1.00 85.94 95 GLY A C 1
ATOM 766 O O . GLY A 1 95 ? -2.840 4.482 -25.046 1.00 85.94 95 GLY A O 1
ATOM 767 N N . TRP A 1 96 ? -0.736 3.734 -25.260 1.00 83.94 96 TRP A N 1
ATOM 768 C CA . TRP A 1 96 ? -0.171 4.678 -24.292 1.00 83.94 96 TRP A CA 1
ATOM 769 C C . TRP A 1 96 ? -0.295 6.132 -24.759 1.00 83.94 96 TRP A C 1
ATOM 771 O O . TRP A 1 96 ? -0.726 7.000 -24.001 1.00 83.94 96 TRP A O 1
ATOM 781 N N . LYS A 1 97 ? 0.001 6.397 -26.036 1.00 84.69 97 LYS A N 1
ATOM 782 C CA . LYS A 1 97 ? -0.129 7.738 -26.628 1.00 84.69 97 LYS A CA 1
ATOM 783 C C . LYS A 1 97 ? -1.577 8.238 -26.596 1.00 84.69 97 LYS A C 1
ATOM 785 O O . LYS A 1 97 ? -1.815 9.409 -26.310 1.00 84.69 97 LYS A O 1
ATOM 790 N N . ALA A 1 98 ? -2.536 7.343 -26.823 1.00 89.31 98 ALA A N 1
ATOM 791 C CA . ALA A 1 98 ? -3.965 7.636 -26.763 1.00 89.31 98 ALA A CA 1
ATOM 792 C C . ALA A 1 98 ? -4.567 7.566 -25.344 1.00 89.31 98 ALA A C 1
ATOM 794 O O . ALA A 1 98 ? -5.759 7.836 -25.187 1.00 89.31 98 ALA A O 1
ATOM 795 N N . HIS A 1 99 ? -3.783 7.206 -24.315 1.00 87.19 99 HIS A N 1
ATOM 796 C CA . HIS A 1 99 ? -4.291 6.995 -22.956 1.00 87.19 99 HIS A CA 1
ATOM 797 C C . HIS A 1 99 ? -4.946 8.262 -22.411 1.00 87.19 99 HIS A C 1
ATOM 799 O O . HIS A 1 99 ? -4.306 9.317 -22.330 1.00 87.19 99 HIS A O 1
ATOM 805 N N . GLN A 1 100 ? -6.204 8.152 -21.994 1.00 89.75 100 GLN A N 1
ATOM 806 C CA . GLN A 1 100 ? -6.915 9.224 -21.309 1.00 89.75 100 GLN A CA 1
ATOM 807 C C . GLN A 1 100 ? -6.872 8.975 -19.801 1.00 89.75 100 GLN A C 1
ATOM 809 O O . GLN A 1 100 ? -7.261 7.889 -19.358 1.00 89.75 100 GLN A O 1
ATOM 814 N N . PRO A 1 101 ? -6.408 9.953 -19.002 1.00 88.88 101 PRO A N 1
ATOM 815 C CA . PRO A 1 101 ? -6.380 9.807 -17.559 1.00 88.88 101 PRO A CA 1
ATOM 816 C C . PRO A 1 101 ? -7.745 9.441 -16.976 1.00 88.88 101 PRO A C 1
ATOM 818 O O . PRO A 1 101 ? -8.750 10.095 -17.243 1.00 88.88 101 PRO A O 1
ATOM 821 N N . ARG A 1 102 ? -7.771 8.406 -16.136 1.00 88.44 102 ARG A N 1
ATOM 822 C CA . ARG A 1 102 ? -9.001 7.903 -15.499 1.00 88.44 102 ARG A CA 1
ATOM 823 C C . ARG A 1 102 ? -9.408 8.710 -14.268 1.00 88.44 102 ARG A C 1
ATOM 825 O O . ARG A 1 102 ? -10.568 8.700 -13.871 1.00 88.44 102 ARG A O 1
ATOM 832 N N . ASN A 1 103 ? -8.442 9.348 -13.614 1.00 87.88 103 ASN A N 1
ATOM 833 C CA . ASN A 1 103 ? -8.632 10.178 -12.428 1.00 87.88 103 ASN A CA 1
ATOM 834 C C . ASN A 1 103 ? -7.434 11.131 -12.246 1.00 87.88 103 ASN A C 1
ATOM 836 O O . ASN A 1 103 ? -6.438 11.029 -12.960 1.00 87.88 103 ASN A O 1
ATOM 840 N N . LYS A 1 104 ? -7.506 12.023 -11.249 1.00 88.25 104 LYS A N 1
ATOM 841 C CA . LYS A 1 104 ? -6.452 13.014 -10.956 1.00 88.25 104 LYS A CA 1
ATOM 842 C C . LYS A 1 104 ? -5.088 12.398 -10.630 1.00 88.25 104 LYS A C 1
ATOM 844 O O . LYS A 1 104 ? -4.061 13.019 -10.884 1.00 88.25 104 LYS A O 1
ATOM 849 N N . ALA A 1 105 ? -5.064 11.205 -10.034 1.00 84.88 105 ALA A N 1
ATOM 850 C CA . ALA A 1 105 ? -3.812 10.510 -9.761 1.00 84.88 105 ALA A CA 1
ATOM 851 C C . ALA A 1 105 ? -3.192 10.007 -11.066 1.00 84.88 105 ALA A C 1
ATOM 853 O O . ALA A 1 105 ? -2.036 10.291 -11.339 1.00 84.88 105 ALA A O 1
ATOM 854 N N . ASP A 1 106 ? -3.978 9.321 -11.893 1.00 86.38 106 ASP A N 1
ATOM 855 C CA . ASP A 1 106 ? -3.584 8.825 -13.215 1.00 86.38 106 ASP A CA 1
ATOM 856 C C . ASP A 1 106 ? -3.075 9.961 -14.120 1.00 86.38 106 ASP A C 1
ATOM 858 O O . ASP A 1 106 ? -2.046 9.823 -14.773 1.00 86.38 106 ASP A O 1
ATOM 862 N N . GLU A 1 107 ? -3.750 11.113 -14.091 1.00 88.62 107 GLU A N 1
ATOM 863 C CA . GLU A 1 107 ? -3.360 12.326 -14.818 1.00 88.62 107 GLU A CA 1
ATOM 864 C C . GLU A 1 107 ? -2.005 12.856 -14.349 1.00 88.62 107 GLU A C 1
ATOM 866 O O . GLU A 1 107 ? -1.092 13.052 -15.155 1.00 88.62 107 GLU A O 1
ATOM 871 N N . PHE A 1 108 ? -1.852 13.025 -13.032 1.00 86.88 108 PHE A N 1
ATOM 872 C CA . PHE A 1 108 ? -0.598 13.470 -12.443 1.00 86.88 108 PHE A CA 1
ATOM 873 C C . PHE A 1 108 ? 0.546 12.528 -12.819 1.00 86.88 108 PHE A C 1
ATOM 875 O O . PHE A 1 108 ? 1.607 12.987 -13.234 1.00 86.88 108 PHE A O 1
ATOM 882 N N . ASN A 1 109 ? 0.322 11.218 -12.736 1.00 83.12 109 ASN A N 1
ATOM 883 C CA . ASN A 1 109 ? 1.349 10.218 -13.001 1.00 83.12 109 ASN A CA 1
ATOM 884 C C . ASN A 1 109 ? 1.754 10.200 -14.477 1.00 83.12 109 ASN A C 1
ATOM 886 O O . ASN A 1 109 ? 2.947 10.156 -14.764 1.00 83.12 109 ASN A O 1
ATOM 890 N N . LYS A 1 110 ? 0.793 10.339 -15.403 1.00 82.94 110 LYS A N 1
ATOM 891 C CA . LYS A 1 110 ? 1.073 10.449 -16.842 1.00 82.94 110 LYS A CA 1
ATOM 892 C C . LYS A 1 110 ? 2.024 11.611 -17.147 1.00 82.94 110 LYS A C 1
ATOM 894 O O . LYS A 1 110 ? 2.989 11.419 -17.877 1.00 82.94 110 LYS A O 1
ATOM 899 N N . SER A 1 111 ? 1.805 12.778 -16.535 1.00 83.06 111 SER A N 1
ATOM 900 C CA . SER A 1 111 ? 2.676 13.955 -16.725 1.00 83.06 111 SER A CA 1
ATOM 901 C C . SER A 1 111 ? 4.103 13.797 -16.181 1.00 83.06 111 SER A C 1
ATOM 903 O O . SER A 1 111 ? 4.950 14.646 -16.435 1.00 83.06 111 SER A O 1
ATOM 905 N N . GLN A 1 112 ? 4.395 12.737 -15.416 1.00 78.88 112 GLN A N 1
ATOM 906 C CA . GLN A 1 112 ? 5.754 12.469 -14.927 1.00 78.88 112 GLN A CA 1
ATOM 907 C C . GLN A 1 112 ? 6.597 11.642 -15.904 1.00 78.88 112 GLN A C 1
ATOM 909 O O . GLN A 1 112 ? 7.798 11.497 -15.681 1.00 78.88 112 GLN A O 1
ATOM 914 N N . CYS A 1 113 ? 5.978 11.084 -16.947 1.00 69.75 113 CYS A N 1
ATOM 915 C CA . CYS A 1 113 ? 6.622 10.225 -17.941 1.00 69.75 113 CYS A CA 1
ATOM 916 C C . CYS A 1 113 ? 7.071 10.978 -19.209 1.00 69.75 113 CYS A C 1
ATOM 918 O O . CYS A 1 113 ? 7.507 10.332 -20.161 1.00 69.75 113 CYS A O 1
ATOM 920 N N . GLU A 1 114 ? 6.951 12.309 -19.218 1.00 59.69 114 GLU A N 1
ATOM 921 C CA . GLU A 1 114 ? 7.485 13.226 -20.240 1.00 59.69 114 GLU A CA 1
ATOM 922 C C . GLU A 1 114 ? 8.914 13.682 -19.891 1.00 59.69 114 GLU A C 1
ATOM 924 O O . GLU A 1 114 ? 9.755 13.715 -20.818 1.00 59.69 114 GLU A O 1
#

Organism: Verticillium longisporum (NCBI:txid100787)

Radius of gyration: 18.57 Å; chains: 1; bounding box: 36×40×49 Å

pLDDT: mean 89.82, std 7.73, range [59.69, 98.31]